Protein AF-A0A2M7P0I9-F1 (afdb_monomer)

Foldseek 3Di:
DDDPVVVVVVVVVCCVPFAPHAQQFDDDPDCVVDD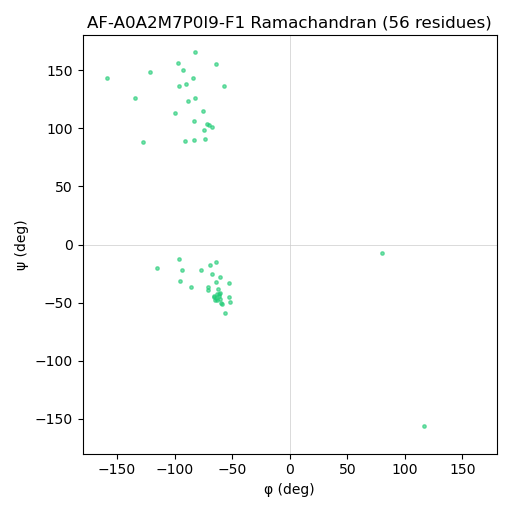DDPVVVRVVRNGDGDHPPPPPPD

pLDDT: mean 83.63, std 17.19, 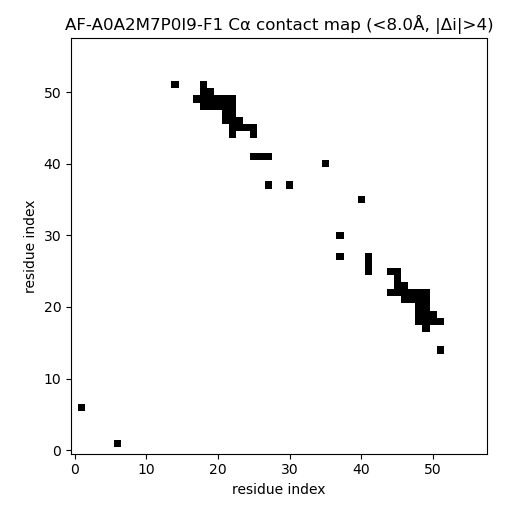range [32.66, 95.38]

Mean predicted aligned error: 6.39 Å

Radius of gyration: 13.76 Å; Cα contacts (8 Å, |Δi|>4): 33; chains: 1; bounding box: 24×30×32 Å

Organism: NCBI:txid1974544

Nearest PDB structures (foldseek):
  4pcz-assembly1_A  TM=9.537E-01  e=2.080E-01  Lactococcus cremoris
  6rok-assembly1_A  TM=9.523E-01  e=2.587E-01  Lactococcus cremoris
  4pd2-assembly1_A  TM=9.567E-01  e=2.587E-01  Lactococcus cremoris
  1nnj-assembly1_A  TM=9.556E-01  e=2.993E-01  Lactococcus lactis
  1tdz-assembly1_A  TM=9.532E-01  e=3.724E-01  Lactococcus lactis

InterPro domains:
  IPR012319 Formamidopyrimidine-DNA glycosylase, catalytic domain [PF01149] (1-41)
  IPR012319 Formamidopyrimidine-DNA glycosylase, catalytic domain [PS51068] (2-58)
  IPR035937 Formamidopyrimidine-DNA glycosylase, N-terminal [G3DSA:3.20.190.10] (1-47)
  IPR035937 Formamidopyrimidine-DNA glycosylase, N-terminal [SSF81624] (2-45)

Solvent-accessible surface area (backbone atoms only — not comparable to full-atom values): 3861 Å² to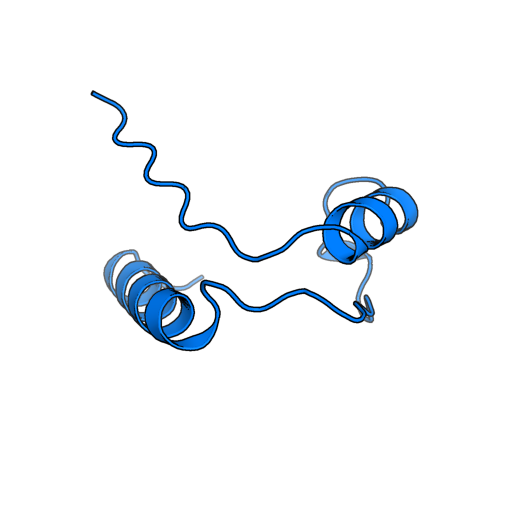tal; per-residue (Å²): 130,84,54,72,73,55,50,52,52,51,50,59,54,46,50,80,72,41,55,80,41,67,43,84,73,80,84,83,90,59,66,86,78,51,91,73,64,64,67,60,48,51,58,56,53,39,76,39,59,41,70,84,79,82,75,78,83,124

Secondary structure (DSSP, 8-state):
---HHHHHHHHHHHHHHHTT-B------S-GGGSSS-HHHHHHHHHH-B---------

Structure (mmCIF, N/CA/C/O backbone):
data_AF-A0A2M7P0I9-F1
#
_entry.id   AF-A0A2M7P0I9-F1
#
loop_
_atom_site.group_PDB
_atom_site.id
_atom_site.type_symbol
_atom_site.label_atom_id
_atom_site.label_alt_id
_atom_site.label_comp_id
_atom_site.label_asym_id
_atom_site.label_entity_id
_atom_site.label_seq_id
_atom_site.pdbx_PDB_ins_code
_atom_site.Cartn_x
_atom_site.Cartn_y
_atom_site.Cartn_z
_atom_site.occupancy
_atom_site.B_iso_or_equiv
_atom_site.auth_seq_id
_atom_site.auth_comp_id
_atom_site.auth_asym_id
_atom_site.auth_atom_id
_atom_site.pdbx_PDB_model_num
ATOM 1 N N . MET A 1 1 ? -7.828 17.031 -9.845 1.00 76.81 1 MET A N 1
ATOM 2 C CA . MET A 1 1 ? -7.273 16.618 -8.540 1.00 76.81 1 MET A CA 1
ATOM 3 C C . MET A 1 1 ? -8.352 16.910 -7.517 1.00 76.81 1 MET A C 1
ATOM 5 O O . MET A 1 1 ? -8.922 17.985 -7.647 1.00 76.81 1 MET A O 1
ATOM 9 N N . PRO A 1 2 ? -8.682 15.974 -6.616 1.00 82.44 2 PRO A N 1
ATOM 10 C CA . PRO A 1 2 ? -9.666 16.223 -5.568 1.00 82.44 2 PRO A CA 1
ATOM 11 C C . PRO A 1 2 ? -9.191 17.315 -4.604 1.00 82.44 2 PRO A C 1
ATOM 13 O O . PRO A 1 2 ? -7.983 17.543 -4.469 1.00 82.44 2 PRO A O 1
ATOM 16 N N . GLU A 1 3 ? -10.134 17.983 -3.953 1.00 93.38 3 GLU A N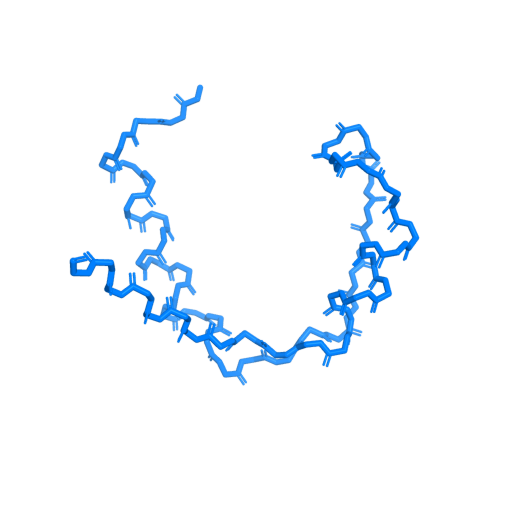 1
ATOM 17 C CA . GLU A 1 3 ? -9.858 19.019 -2.956 1.00 93.38 3 GLU A CA 1
ATOM 18 C C . GLU A 1 3 ? -9.547 18.421 -1.579 1.00 93.38 3 GLU A C 1
ATOM 20 O O . GLU A 1 3 ? -9.803 17.247 -1.306 1.00 93.38 3 GLU A O 1
ATOM 25 N N . PHE A 1 4 ? -8.993 19.240 -0.680 1.00 91.31 4 PHE A N 1
ATOM 26 C CA . PHE A 1 4 ? -8.580 18.795 0.653 1.00 91.31 4 PHE A CA 1
ATOM 27 C C . PHE A 1 4 ? -9.689 18.057 1.443 1.00 91.31 4 PHE A C 1
ATOM 29 O O . PHE A 1 4 ? -9.410 16.962 1.940 1.00 91.31 4 PHE A O 1
ATOM 36 N N . PRO A 1 5 ? -10.953 18.535 1.486 1.00 91.88 5 PRO A N 1
ATOM 37 C CA . PRO A 1 5 ? -12.026 17.827 2.199 1.00 91.88 5 PRO A CA 1
ATOM 38 C C . PRO A 1 5 ? -12.358 16.445 1.608 1.00 91.88 5 PRO A C 1
ATOM 40 O O . PRO A 1 5 ? -12.716 15.501 2.320 1.00 91.88 5 PRO A O 1
ATOM 43 N N . GLU A 1 6 ? -12.222 16.297 0.290 1.00 94.31 6 GLU A N 1
ATOM 44 C CA . GLU A 1 6 ? -12.458 15.030 -0.403 1.00 94.31 6 GLU A CA 1
ATOM 45 C C . GLU A 1 6 ? -11.344 14.027 -0.084 1.00 94.31 6 GLU A C 1
ATOM 47 O O . GLU A 1 6 ? -11.615 12.848 0.157 1.00 94.31 6 GLU A O 1
ATOM 52 N N . VAL A 1 7 ? -10.093 14.500 -0.011 1.00 93.88 7 VAL A N 1
ATOM 53 C CA . VAL A 1 7 ? -8.937 13.682 0.381 1.00 93.88 7 VAL A CA 1
ATOM 54 C C . VAL A 1 7 ? -9.115 13.135 1.797 1.00 93.88 7 VAL A C 1
ATOM 56 O O . VAL A 1 7 ? -8.946 11.932 1.996 1.00 93.88 7 VAL A O 1
ATOM 59 N N . GLU A 1 8 ? -9.515 13.961 2.767 1.00 93.50 8 GLU A N 1
ATOM 60 C CA . GLU A 1 8 ? -9.764 13.501 4.142 1.00 93.50 8 GLU A CA 1
ATOM 61 C C . GLU A 1 8 ? -10.873 12.449 4.211 1.00 93.50 8 GLU A C 1
ATOM 63 O O . GLU A 1 8 ? -10.742 11.435 4.902 1.00 93.50 8 GLU A O 1
ATOM 68 N N . THR A 1 9 ? -11.950 12.649 3.449 1.00 95.38 9 THR A N 1
ATOM 69 C CA . THR A 1 9 ? -13.059 11.691 3.380 1.00 95.38 9 THR A CA 1
ATOM 70 C C . THR A 1 9 ? -12.584 10.337 2.846 1.00 95.38 9 THR A C 1
ATOM 72 O O . THR A 1 9 ? -12.905 9.293 3.424 1.00 95.38 9 THR A O 1
ATOM 75 N N . ILE A 1 10 ? -11.764 10.338 1.789 1.00 93.62 10 ILE A N 1
ATOM 76 C CA . ILE A 1 10 ? -11.173 9.122 1.215 1.00 93.62 10 ILE A CA 1
ATOM 77 C C . ILE A 1 10 ? -10.235 8.447 2.223 1.00 93.62 10 ILE A C 1
ATOM 79 O O . ILE A 1 10 ? -10.335 7.236 2.426 1.00 93.62 10 ILE A O 1
ATOM 83 N N . VAL A 1 11 ? -9.356 9.205 2.887 1.00 92.69 11 VAL A N 1
ATOM 84 C CA . VAL A 1 11 ? -8.416 8.672 3.888 1.00 92.69 11 VAL A CA 1
ATOM 85 C C . VAL A 1 11 ? -9.170 8.004 5.038 1.00 92.69 11 VAL A C 1
ATOM 87 O O . VAL A 1 11 ? -8.906 6.841 5.346 1.00 92.69 11 VAL A O 1
ATOM 90 N N . ASN A 1 12 ? -10.157 8.689 5.619 1.00 93.56 12 ASN A N 1
ATOM 91 C CA . ASN A 1 12 ? -10.962 8.173 6.727 1.00 93.56 12 ASN A CA 1
ATOM 92 C C . ASN A 1 12 ? -11.762 6.923 6.331 1.00 93.56 12 ASN A C 1
ATOM 94 O O . ASN A 1 12 ? -11.895 5.984 7.121 1.00 93.56 12 ASN A O 1
A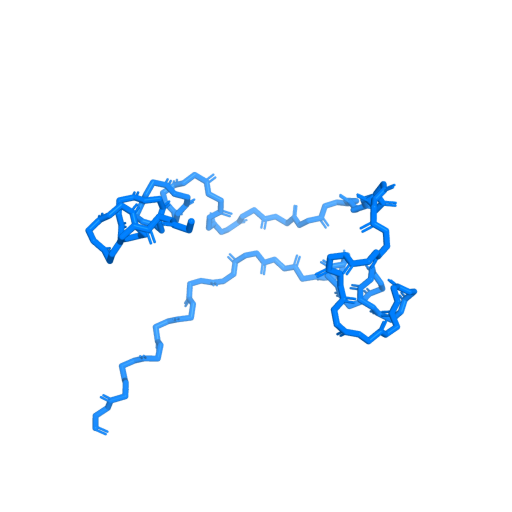TOM 98 N N . GLY A 1 13 ? -12.290 6.891 5.104 1.00 94.62 13 GLY A N 1
ATOM 99 C CA . GLY A 1 13 ? -12.981 5.725 4.558 1.00 94.62 13 GLY A CA 1
ATOM 100 C C . GLY A 1 13 ? -12.049 4.524 4.394 1.00 94.62 13 GLY A C 1
ATOM 101 O O . GLY A 1 13 ? -12.368 3.424 4.849 1.00 94.62 13 GLY A O 1
ATOM 102 N N . LEU A 1 14 ? -10.875 4.736 3.797 1.00 93.00 14 LEU A N 1
ATOM 103 C CA . LEU A 1 14 ? -9.890 3.683 3.559 1.00 93.00 14 LEU A CA 1
ATOM 104 C C . LEU A 1 14 ? -9.327 3.123 4.864 1.00 93.00 14 LEU A C 1
ATOM 106 O O . LEU A 1 14 ? -9.274 1.904 5.013 1.00 93.00 14 LEU A O 1
ATOM 110 N N . GLN A 1 15 ? -8.977 3.978 5.829 1.00 92.50 15 GLN A N 1
ATOM 111 C CA . GLN A 1 15 ? -8.447 3.554 7.128 1.00 92.50 15 GLN A CA 1
ATOM 112 C C . GLN A 1 15 ? -9.352 2.516 7.803 1.00 92.50 15 GLN A C 1
ATOM 114 O O . GLN A 1 15 ? -8.885 1.435 8.166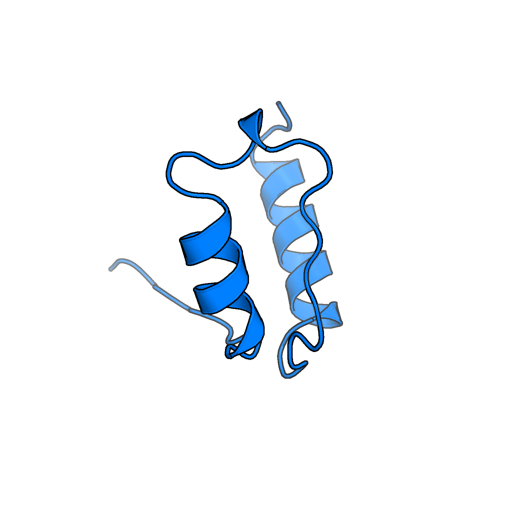 1.00 92.50 15 GLN A O 1
ATOM 119 N N . LYS A 1 16 ? -10.661 2.784 7.877 1.00 92.25 16 LYS A N 1
ATOM 120 C CA . LYS A 1 16 ? -11.646 1.862 8.470 1.00 92.25 16 LYS A CA 1
ATOM 121 C C . LYS A 1 16 ? -11.713 0.507 7.762 1.00 92.25 16 LYS A C 1
ATOM 123 O O . LYS A 1 16 ? -12.091 -0.485 8.376 1.00 92.25 16 LYS A O 1
ATOM 128 N N . GLN A 1 17 ? -11.386 0.458 6.473 1.00 92.56 17 GLN A N 1
ATOM 129 C CA . GLN A 1 17 ? -11.527 -0.747 5.660 1.00 92.56 17 GLN A CA 1
ATOM 130 C C . GLN A 1 17 ? -10.252 -1.582 5.559 1.00 92.56 17 GLN A C 1
ATOM 132 O O . GLN A 1 17 ? -10.357 -2.799 5.374 1.00 92.56 17 GLN A O 1
ATOM 137 N N . ILE A 1 18 ? -9.071 -0.959 5.603 1.00 90.62 18 ILE A N 1
ATOM 138 C CA . ILE A 1 18 ? -7.818 -1.620 5.206 1.00 90.62 18 ILE A CA 1
ATOM 139 C C . ILE A 1 18 ? -6.814 -1.807 6.344 1.00 90.62 18 ILE A C 1
ATOM 141 O O . ILE A 1 18 ? -5.960 -2.681 6.215 1.00 90.62 18 ILE A O 1
ATOM 145 N N . ILE A 1 19 ? -6.911 -1.057 7.451 1.00 91.38 19 ILE A N 1
ATOM 146 C CA . ILE A 1 19 ? -5.990 -1.209 8.592 1.00 91.38 19 ILE A CA 1
ATOM 147 C C . ILE A 1 19 ? -6.024 -2.652 9.121 1.00 91.38 19 ILE A C 1
ATOM 149 O O . ILE A 1 19 ? -7.086 -3.260 9.250 1.00 91.38 19 ILE A O 1
ATOM 153 N N . GLY A 1 20 ? -4.843 -3.209 9.407 1.00 86.56 20 GLY A N 1
ATOM 154 C CA . GLY A 1 20 ? -4.678 -4.581 9.898 1.00 86.56 20 GLY A CA 1
ATOM 155 C C . GLY A 1 20 ? -4.750 -5.661 8.813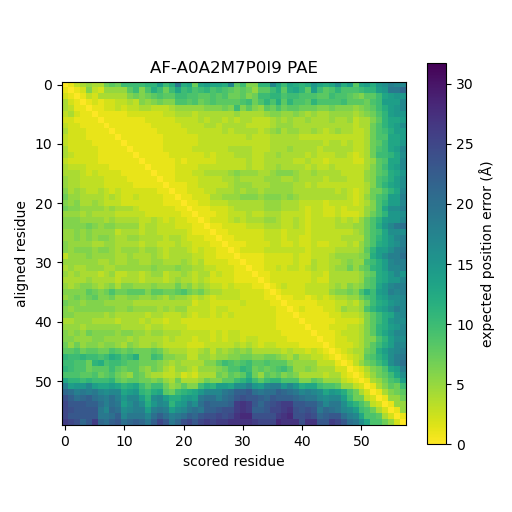 1.00 86.56 20 GLY A C 1
ATOM 156 O O . GLY A 1 20 ? -4.444 -6.821 9.087 1.00 86.56 20 GLY A O 1
ATOM 157 N N . LYS A 1 21 ? -5.097 -5.311 7.566 1.00 88.56 21 LYS A N 1
ATOM 158 C CA . LYS A 1 21 ? -5.045 -6.245 6.433 1.00 88.56 21 LYS A CA 1
ATOM 159 C C . LYS A 1 21 ? -3.633 -6.308 5.850 1.00 88.56 21 LYS A C 1
ATOM 161 O O . LYS A 1 21 ? -2.932 -5.299 5.748 1.00 88.56 21 LYS A O 1
ATOM 166 N N . LYS A 1 22 ? -3.228 -7.507 5.427 1.00 88.25 22 LYS A N 1
ATOM 167 C CA . LYS A 1 22 ? -1.966 -7.746 4.716 1.00 88.25 22 LYS A CA 1
ATOM 168 C C . LYS A 1 22 ? -2.168 -7.621 3.207 1.00 88.25 22 LYS A C 1
ATOM 170 O O . LYS A 1 22 ? -3.149 -8.139 2.670 1.00 88.25 22 LYS A O 1
ATOM 175 N N . ILE A 1 23 ? -1.224 -6.989 2.516 1.00 89.88 23 ILE A N 1
ATOM 176 C CA . ILE A 1 23 ? -1.198 -6.981 1.052 1.00 89.88 23 ILE A CA 1
ATOM 177 C C . ILE A 1 23 ? -0.711 -8.357 0.584 1.00 89.88 23 ILE A C 1
ATOM 179 O O . ILE A 1 23 ? 0.415 -8.752 0.858 1.00 89.88 23 ILE A O 1
ATOM 183 N N . VAL A 1 24 ? -1.573 -9.112 -0.099 1.00 89.94 24 VAL A N 1
ATOM 184 C CA . VAL A 1 24 ? -1.223 -10.451 -0.618 1.00 89.94 24 VAL A CA 1
ATOM 185 C C . VAL A 1 24 ? -0.542 -10.356 -1.982 1.00 89.94 24 VAL A C 1
ATOM 187 O O . VAL A 1 24 ? 0.347 -11.140 -2.300 1.00 89.94 24 VAL A O 1
ATOM 190 N N . ARG A 1 25 ? -0.982 -9.409 -2.816 1.00 88.06 25 ARG A N 1
ATOM 191 C CA . ARG A 1 25 ? -0.476 -9.217 -4.174 1.0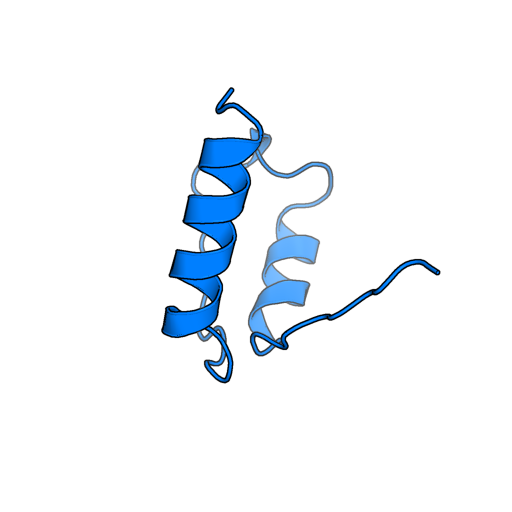0 88.06 25 ARG A CA 1
ATOM 192 C C . ARG A 1 25 ? -0.776 -7.804 -4.649 1.00 88.06 25 ARG A C 1
ATOM 194 O O . ARG A 1 25 ? -1.871 -7.298 -4.416 1.00 88.06 25 ARG A O 1
ATOM 201 N N . ALA A 1 26 ? 0.151 -7.223 -5.399 1.00 88.94 26 ALA A N 1
ATOM 202 C CA . ALA A 1 26 ? -0.061 -5.985 -6.134 1.00 88.94 26 ALA A CA 1
ATOM 203 C C . ALA A 1 26 ? 0.180 -6.192 -7.636 1.00 88.94 26 ALA A C 1
ATOM 205 O O . ALA A 1 26 ? 0.994 -7.022 -8.046 1.00 88.94 26 ALA A O 1
ATOM 206 N N . ARG A 1 27 ? -0.546 -5.441 -8.468 1.00 91.69 27 ARG A N 1
ATOM 207 C CA . ARG A 1 27 ? -0.353 -5.394 -9.922 1.00 91.69 27 ARG A CA 1
ATOM 208 C C . ARG A 1 27 ? -0.373 -3.940 -10.365 1.00 91.69 27 ARG A C 1
ATOM 210 O O . ARG A 1 27 ? -1.345 -3.238 -10.107 1.00 91.69 27 ARG A O 1
ATOM 217 N N . VAL A 1 28 ? 0.663 -3.518 -11.080 1.00 92.56 28 VAL A N 1
ATOM 218 C CA . VAL A 1 28 ? 0.724 -2.189 -11.692 1.00 92.56 28 VAL A CA 1
ATOM 219 C C . VAL A 1 28 ? 0.366 -2.324 -13.166 1.00 92.56 28 VAL A C 1
ATOM 221 O O . VAL A 1 28 ? 1.090 -2.959 -13.925 1.00 92.56 28 VAL A O 1
ATOM 224 N N . VAL A 1 29 ? -0.774 -1.757 -13.558 1.00 94.81 29 VAL A N 1
ATOM 225 C CA . VAL A 1 29 ? -1.248 -1.765 -14.956 1.00 94.81 29 VAL A CA 1
ATOM 226 C C . VAL A 1 29 ? -0.832 -0.511 -15.725 1.00 94.81 29 VAL A C 1
ATOM 228 O O . VAL A 1 29 ? -0.736 -0.545 -16.946 1.00 94.81 29 VAL A O 1
ATOM 231 N N . LEU A 1 30 ? -0.530 0.580 -15.014 1.00 94.38 30 LEU A N 1
ATOM 232 C CA . LEU A 1 30 ? -0.055 1.834 -15.592 1.00 94.38 30 LEU A CA 1
ATOM 233 C C . LEU A 1 30 ? 1.245 2.271 -14.896 1.00 94.38 30 LEU A C 1
ATOM 235 O O . LEU A 1 30 ? 1.186 3.023 -13.929 1.00 94.38 30 LEU A O 1
ATOM 239 N N . PRO A 1 31 ? 2.426 1.832 -15.371 1.00 92.25 31 PRO A N 1
ATOM 240 C CA . PRO A 1 31 ? 3.722 2.107 -14.736 1.00 92.25 31 PRO A CA 1
ATOM 241 C C . PRO A 1 31 ? 4.002 3.588 -14.454 1.00 92.25 31 PRO A C 1
ATOM 243 O O . PRO A 1 31 ? 4.611 3.919 -13.445 1.00 92.25 31 PRO A O 1
ATOM 246 N N . LYS A 1 32 ? 3.505 4.484 -15.317 1.00 94.56 32 LYS A N 1
ATOM 247 C CA . LYS A 1 32 ? 3.751 5.934 -15.253 1.00 94.56 32 LYS A CA 1
ATOM 248 C C . LYS A 1 32 ? 3.183 6.621 -14.001 1.00 94.56 32 LYS A C 1
ATOM 250 O O . LYS A 1 32 ? 3.556 7.758 -13.734 1.00 94.56 32 LYS A O 1
ATOM 255 N N . ILE A 1 33 ? 2.286 5.970 -13.251 1.00 93.44 33 ILE A N 1
ATOM 256 C CA . ILE A 1 33 ? 1.751 6.516 -11.989 1.00 93.44 33 ILE A CA 1
ATOM 257 C C . ILE A 1 33 ? 2.750 6.389 -10.835 1.00 93.44 33 ILE A C 1
ATOM 259 O O . ILE A 1 33 ? 2.649 7.119 -9.851 1.00 93.44 33 ILE A O 1
ATOM 263 N N . ILE A 1 34 ? 3.703 5.459 -10.946 1.00 94.25 34 ILE A N 1
ATOM 264 C CA . ILE A 1 34 ? 4.740 5.245 -9.945 1.00 94.25 34 ILE A CA 1
ATOM 265 C C . ILE A 1 34 ? 5.909 6.164 -10.276 1.00 94.25 34 ILE A C 1
ATOM 267 O O . ILE A 1 34 ? 6.474 6.121 -11.368 1.00 94.25 34 ILE A O 1
ATOM 271 N N . ARG A 1 35 ? 6.289 6.999 -9.311 1.00 92.75 35 ARG A N 1
ATOM 272 C CA . ARG A 1 35 ? 7.533 7.763 -9.385 1.00 92.75 35 ARG A CA 1
ATOM 273 C C . ARG A 1 35 ? 8.670 6.857 -8.910 1.00 92.75 35 ARG A C 1
ATOM 275 O O . ARG A 1 35 ? 8.759 6.580 -7.720 1.00 92.75 35 ARG A O 1
ATOM 282 N N . GLY A 1 36 ? 9.502 6.385 -9.838 1.00 91.62 36 GLY A N 1
ATOM 283 C CA . GLY A 1 36 ? 10.637 5.496 -9.555 1.00 91.62 36 GLY A CA 1
ATOM 284 C C . GLY A 1 36 ? 10.514 4.119 -10.213 1.00 91.62 36 GLY A C 1
ATOM 285 O O . GLY A 1 36 ? 9.844 3.964 -11.235 1.00 91.62 36 GLY A O 1
ATOM 286 N N . ASN A 1 37 ? 11.190 3.118 -9.642 1.00 93.25 37 ASN A N 1
ATOM 287 C CA . ASN A 1 37 ? 11.201 1.754 -10.168 1.00 93.25 37 ASN A CA 1
ATOM 288 C C . ASN A 1 37 ? 9.949 0.971 -9.725 1.00 93.25 37 ASN A C 1
ATOM 290 O O . ASN A 1 37 ? 9.641 0.862 -8.538 1.00 93.25 37 ASN A O 1
ATOM 294 N N . VAL A 1 38 ? 9.231 0.397 -10.693 1.00 92.94 38 VAL A N 1
ATOM 295 C CA . VAL A 1 38 ? 7.993 -0.362 -10.448 1.00 92.94 38 VAL A CA 1
ATOM 296 C C . VAL A 1 38 ? 8.251 -1.710 -9.768 1.00 92.94 38 VAL A C 1
ATOM 298 O O . VAL A 1 38 ? 7.446 -2.135 -8.941 1.00 92.94 38 VAL A O 1
ATOM 301 N N . GLY A 1 39 ? 9.349 -2.388 -10.104 1.00 90.94 39 GLY A N 1
ATOM 302 C CA . GLY A 1 39 ? 9.721 -3.676 -9.516 1.00 90.94 39 GLY A CA 1
ATOM 303 C C . GLY A 1 39 ? 10.044 -3.549 -8.030 1.00 90.94 39 GLY A C 1
ATOM 304 O O . GLY A 1 39 ? 9.515 -4.314 -7.221 1.00 90.94 39 GLY A O 1
ATOM 305 N N . ASP A 1 40 ? 10.818 -2.526 -7.670 1.00 91.06 40 ASP A N 1
ATOM 306 C CA . ASP A 1 40 ? 11.145 -2.219 -6.274 1.00 91.06 40 ASP A CA 1
ATOM 307 C C . ASP A 1 40 ? 9.882 -1.857 -5.489 1.00 91.06 40 ASP A C 1
ATOM 309 O O . ASP A 1 40 ? 9.663 -2.367 -4.391 1.00 91.06 40 ASP A O 1
ATOM 313 N N . PHE A 1 41 ? 8.995 -1.051 -6.084 1.00 90.81 41 PHE A N 1
ATOM 314 C CA . PHE A 1 41 ? 7.712 -0.693 -5.483 1.00 90.81 41 PHE A CA 1
ATOM 315 C C . PHE A 1 41 ? 6.843 -1.923 -5.189 1.00 90.81 41 PHE A C 1
ATOM 317 O O . PHE A 1 41 ? 6.373 -2.080 -4.064 1.00 90.81 41 PHE A O 1
ATOM 324 N N . ILE A 1 42 ? 6.645 -2.812 -6.171 1.00 90.38 42 ILE A N 1
ATOM 325 C CA . ILE A 1 42 ? 5.840 -4.034 -6.002 1.00 90.38 42 ILE A CA 1
ATOM 326 C C . ILE A 1 42 ? 6.454 -4.940 -4.934 1.00 90.38 42 ILE A C 1
ATOM 328 O O . ILE A 1 42 ? 5.725 -5.495 -4.105 1.00 90.38 42 ILE A O 1
ATOM 332 N N . THR A 1 43 ? 7.779 -5.085 -4.952 1.00 89.19 43 THR A N 1
ATOM 333 C CA . THR A 1 43 ? 8.505 -5.912 -3.988 1.00 89.19 43 THR A CA 1
ATOM 334 C C . THR A 1 43 ? 8.330 -5.361 -2.582 1.00 89.19 43 THR A C 1
ATOM 336 O O . THR A 1 43 ? 7.931 -6.111 -1.700 1.00 89.19 43 THR A O 1
ATOM 339 N N . LEU A 1 44 ? 8.512 -4.051 -2.390 1.00 88.06 44 LEU A N 1
ATOM 340 C CA . LEU A 1 44 ? 8.3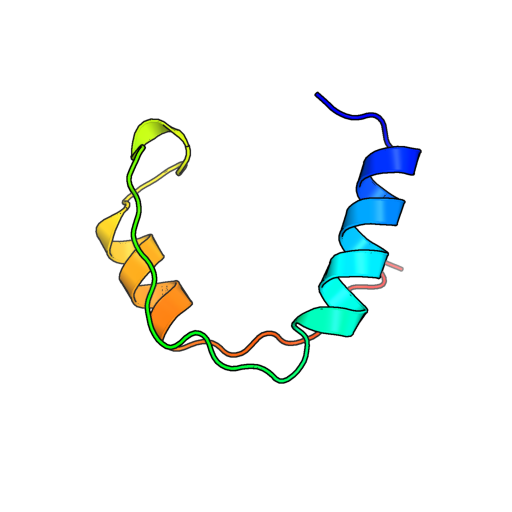12 -3.385 -1.108 1.00 88.06 44 LEU A CA 1
ATOM 341 C C . LEU A 1 44 ? 6.896 -3.639 -0.582 1.00 88.06 44 LEU A C 1
ATOM 343 O O . LEU A 1 44 ? 6.737 -4.234 0.474 1.00 88.06 44 LEU A O 1
ATOM 347 N N . ILE A 1 45 ? 5.853 -3.256 -1.320 1.00 88.38 45 ILE A N 1
ATOM 348 C CA . ILE A 1 45 ? 4.481 -3.281 -0.784 1.00 88.38 45 ILE A CA 1
ATOM 349 C C . ILE A 1 45 ? 3.942 -4.692 -0.526 1.00 88.38 45 ILE A C 1
ATOM 351 O O . ILE A 1 45 ? 3.076 -4.860 0.327 1.00 88.38 45 ILE A O 1
ATOM 355 N N . SER A 1 46 ? 4.441 -5.715 -1.227 1.00 83.50 46 SER A N 1
ATOM 356 C CA . SER A 1 46 ? 3.935 -7.090 -1.090 1.00 83.50 46 SER A CA 1
ATOM 357 C C . SER A 1 46 ? 4.279 -7.735 0.259 1.00 83.50 46 SER A C 1
ATOM 359 O O . SER A 1 46 ? 3.647 -8.716 0.648 1.00 83.50 46 SER A O 1
ATOM 361 N N . PHE A 1 47 ? 5.254 -7.192 0.995 1.00 73.69 47 PHE A N 1
ATOM 362 C CA . PHE A 1 47 ? 5.623 -7.690 2.324 1.00 73.69 47 PHE A CA 1
ATOM 363 C C . PHE A 1 47 ? 4.960 -6.929 3.476 1.00 73.69 47 PHE A C 1
ATOM 365 O O . PHE A 1 47 ? 4.981 -7.414 4.608 1.00 73.69 47 PHE A O 1
ATOM 372 N N . PHE A 1 48 ? 4.337 -5.778 3.212 1.00 79.12 48 PHE A N 1
ATOM 373 C CA . PHE A 1 48 ? 3.800 -4.916 4.261 1.00 79.12 48 PHE A CA 1
ATOM 374 C C . PHE A 1 48 ? 2.328 -5.215 4.574 1.00 79.12 48 PHE A C 1
ATOM 376 O O . PHE A 1 48 ? 1.529 -5.632 3.729 1.00 79.12 48 PHE A O 1
ATOM 383 N N . ALA A 1 49 ? 1.966 -4.974 5.831 1.00 75.69 49 ALA A N 1
ATOM 384 C CA . ALA A 1 49 ? 0.582 -4.819 6.253 1.00 75.69 49 ALA A CA 1
ATOM 385 C C . ALA A 1 49 ? 0.232 -3.328 6.328 1.00 75.69 49 ALA A C 1
ATOM 387 O O . ALA A 1 49 ? 1.112 -2.480 6.496 1.00 75.69 49 ALA A O 1
ATOM 388 N N . PHE A 1 50 ? -1.054 -3.003 6.208 1.00 77.94 50 PHE A N 1
ATOM 389 C CA . PHE A 1 50 ? -1.518 -1.638 6.420 1.00 77.94 50 PHE A CA 1
ATOM 390 C C . PHE A 1 50 ? -1.459 -1.299 7.911 1.00 77.94 50 PHE A C 1
ATOM 392 O O . PHE A 1 50 ? -2.319 -1.714 8.693 1.00 77.94 50 PHE A O 1
ATOM 399 N N . PHE A 1 51 ? -0.447 -0.522 8.285 1.00 71.00 51 PHE A N 1
ATOM 400 C CA . PHE A 1 51 ? -0.342 0.100 9.597 1.00 71.00 51 PHE A CA 1
ATOM 401 C C . PHE A 1 51 ? -0.864 1.533 9.519 1.00 71.00 51 PHE A C 1
ATOM 403 O O . PHE A 1 51 ? -0.558 2.265 8.577 1.00 71.00 51 PHE A O 1
ATOM 410 N N . ALA A 1 52 ? -1.656 1.940 10.508 1.00 57.59 52 ALA A N 1
ATOM 411 C CA . ALA A 1 52 ? -2.013 3.340 10.666 1.00 57.59 52 ALA A CA 1
ATOM 412 C C . ALA A 1 52 ? -0.764 4.100 11.122 1.00 57.59 52 ALA A C 1
ATOM 414 O O . ALA A 1 52 ? -0.369 4.011 12.283 1.00 57.59 52 ALA A O 1
ATOM 415 N N . LEU A 1 53 ? -0.116 4.818 10.206 1.00 49.41 53 LEU A N 1
ATOM 416 C CA . LEU A 1 53 ? 0.964 5.726 10.563 1.00 49.41 53 LEU A CA 1
ATOM 417 C C . LEU A 1 53 ? 0.336 7.051 11.014 1.00 49.41 53 LEU A C 1
ATOM 419 O O . LEU A 1 53 ? 0.077 7.935 10.202 1.00 49.41 53 LEU A O 1
ATOM 423 N N . PHE A 1 54 ? 0.057 7.177 12.311 1.00 40.47 54 PHE A N 1
ATOM 424 C CA . PHE A 1 54 ? -0.148 8.488 12.921 1.00 40.47 54 PHE A CA 1
ATOM 425 C C . PHE A 1 54 ? 1.221 9.161 13.037 1.00 40.47 54 PHE A C 1
ATOM 427 O O . PHE A 1 54 ? 1.921 8.988 14.030 1.00 40.47 54 PHE A O 1
ATOM 434 N N . VAL A 1 55 ? 1.621 9.918 12.014 1.00 34.72 55 VAL A N 1
ATOM 435 C CA . VAL A 1 55 ? 2.607 10.984 12.219 1.00 34.72 55 VAL A CA 1
ATOM 436 C C . VAL A 1 55 ? 1.812 12.239 12.536 1.00 34.72 55 VAL A C 1
ATOM 438 O O . VAL A 1 55 ? 1.410 12.984 11.646 1.00 34.72 55 VAL A O 1
ATOM 441 N N . VAL A 1 56 ? 1.545 12.440 13.825 1.00 32.66 56 VAL A N 1
ATOM 442 C CA . VAL A 1 56 ? 1.310 13.784 14.348 1.00 32.66 56 VAL A CA 1
ATOM 443 C C . VAL A 1 56 ? 2.658 14.486 14.229 1.00 32.66 56 VAL A C 1
ATOM 445 O O . VAL A 1 56 ? 3.580 14.194 14.987 1.00 32.66 56 VAL A O 1
ATOM 448 N N . ILE A 1 57 ? 2.813 15.317 13.201 1.00 33.34 57 ILE A N 1
ATOM 449 C CA . ILE A 1 57 ? 3.906 16.285 13.152 1.00 33.34 57 ILE A CA 1
ATOM 450 C C . ILE A 1 57 ? 3.505 17.376 14.148 1.00 33.34 57 ILE A C 1
ATOM 452 O O . ILE A 1 57 ? 2.625 18.184 13.849 1.00 33.34 57 ILE A O 1
ATOM 456 N N . SER A 1 58 ? 4.065 17.291 15.357 1.00 34.50 58 SER A N 1
ATOM 457 C CA . SER A 1 58 ? 4.109 18.385 16.335 1.00 34.50 58 SER A CA 1
ATOM 458 C C . SER A 1 58 ? 5.048 19.494 15.874 1.00 34.50 58 SER A C 1
ATOM 460 O O . SER A 1 58 ? 6.023 19.170 15.155 1.00 34.50 58 SER A O 1
#

Sequence (58 aa):
MPEFPEVETIVNGLQKQIIGKKIVRARVVLPKIIRGNVGDFITLISFFAFFALFVVIS